Protein AF-A0A834IW04-F1 (afdb_monomer_lite)

Sequence (91 aa):
MKIVALLTISLVAIACSEHKVINVPKYWLDMGKPCVQKVRDQVTEQLKASMQHMAMGAHFSKDNINRPGFAKLFFSATSEKRNHVFDIVFN

InterPro domains:
  IPR009040 Ferritin-like diiron domain [PS50905] (29-91)
  IPR009078 Ferritin-like superfamily [SSF47240] (22-87)
  IPR012347 Ferritin-like [G3DSA:1.20.1260.10] (15-89)

Secondary structure (DSSP, 8-state):
--SGGGSSTTSTTSTTS---------TT----HHHHHHHHHHHHHHHHHHHHHHHHHHHHTSTTT--HHHHHHHHHHHHHHHHHHHHHHH-

Foldseek 3Di:
DPPVVPPPPPPPPPVVPPDPDDDDDDPVVPDDPVNVVVLVVLLVVLQVLLVVLQVQLVVCVDPVNVNNVSNVVSNVSSVVSVVVNCVSPPD

Structure (mmCIF, N/CA/C/O backbone):
data_AF-A0A834IW04-F1
#
_entry.id   AF-A0A834IW04-F1
#
loop_
_atom_site.group_PDB
_atom_site.id
_atom_site.type_symbol
_atom_site.label_atom_id
_atom_site.label_alt_id
_atom_site.label_comp_id
_atom_site.label_asym_id
_atom_site.label_entity_id
_atom_site.label_seq_id
_atom_site.pdbx_PDB_ins_code
_atom_site.Cartn_x
_atom_site.Cartn_y
_atom_site.Cartn_z
_atom_site.occupancy
_atom_site.B_iso_or_equiv
_atom_site.auth_seq_id
_atom_site.auth_comp_id
_atom_site.auth_asym_id
_atom_site.auth_atom_id
_atom_site.pdbx_PDB_model_num
ATOM 1 N N . MET A 1 1 ? -44.093 -29.685 -15.088 1.00 45.41 1 MET A N 1
ATOM 2 C CA . MET A 1 1 ? -42.876 -30.153 -14.375 1.00 45.41 1 MET A CA 1
ATOM 3 C C . MET A 1 1 ? -41.676 -29.186 -14.422 1.00 45.41 1 MET A C 1
ATOM 5 O O . MET A 1 1 ? -40.564 -29.622 -14.181 1.00 45.41 1 MET A O 1
ATOM 9 N N . LYS A 1 2 ? -41.850 -27.872 -14.663 1.00 41.78 2 LYS A N 1
ATOM 10 C CA . LYS A 1 2 ? -40.730 -26.897 -14.642 1.00 41.78 2 LYS A CA 1
ATOM 11 C C . LYS A 1 2 ? -40.807 -25.849 -13.518 1.00 41.78 2 LYS A C 1
ATOM 13 O O . LYS A 1 2 ? -39.842 -25.140 -13.291 1.00 41.78 2 LYS A O 1
ATOM 18 N N . ILE A 1 3 ? -41.931 -25.776 -12.799 1.00 48.59 3 ILE A N 1
ATOM 19 C CA . ILE A 1 3 ? -42.185 -24.735 -11.784 1.00 48.59 3 ILE A CA 1
ATOM 20 C C . ILE A 1 3 ? -41.719 -25.170 -10.379 1.00 48.59 3 ILE A C 1
ATOM 22 O O . ILE A 1 3 ? -41.355 -24.335 -9.564 1.00 48.59 3 ILE A O 1
ATOM 26 N N . VAL A 1 4 ? -41.634 -26.478 -10.106 1.00 45.66 4 VAL A N 1
ATOM 27 C CA . VAL A 1 4 ? -41.275 -27.008 -8.773 1.00 45.66 4 VAL A CA 1
ATOM 28 C C . VAL A 1 4 ? -39.771 -26.887 -8.469 1.00 45.66 4 VAL A C 1
ATOM 30 O O . VAL A 1 4 ? -39.380 -26.830 -7.311 1.00 45.66 4 VAL A O 1
ATOM 33 N N . ALA A 1 5 ? -38.919 -26.778 -9.494 1.00 49.31 5 ALA A N 1
ATOM 34 C CA . ALA A 1 5 ? -37.463 -26.733 -9.326 1.00 49.31 5 ALA A CA 1
ATOM 35 C C . ALA A 1 5 ? -36.907 -25.352 -8.914 1.00 49.31 5 ALA A C 1
ATOM 37 O O . ALA A 1 5 ? -35.738 -25.253 -8.559 1.00 49.31 5 ALA A O 1
ATOM 38 N N . LEU A 1 6 ? -37.715 -24.286 -8.960 1.00 47.06 6 LEU A N 1
ATOM 39 C CA . LEU A 1 6 ? -37.256 -22.913 -8.695 1.00 47.06 6 LEU A CA 1
ATOM 40 C C . LEU A 1 6 ? -37.396 -22.477 -7.226 1.00 47.06 6 LEU A C 1
ATOM 42 O O . LEU A 1 6 ? -36.790 -21.487 -6.834 1.00 47.06 6 LEU A O 1
ATOM 46 N N . LEU A 1 7 ? -38.150 -23.213 -6.402 1.00 48.94 7 LEU A N 1
ATOM 47 C CA . LEU A 1 7 ? -38.438 -22.843 -5.006 1.00 48.94 7 LEU A CA 1
ATOM 48 C C . LEU A 1 7 ? -37.503 -23.483 -3.968 1.00 48.94 7 LEU A C 1
ATOM 50 O O . LEU A 1 7 ? -37.536 -23.094 -2.805 1.00 48.94 7 LEU A O 1
ATOM 54 N N . THR A 1 8 ? -36.656 -24.439 -4.351 1.00 51.53 8 THR A N 1
ATOM 55 C CA . THR A 1 8 ? -35.792 -25.160 -3.396 1.00 51.53 8 THR A CA 1
ATOM 56 C C . THR A 1 8 ? -34.383 -24.578 -3.260 1.00 51.53 8 THR A C 1
ATOM 58 O O . THR A 1 8 ? -33.652 -24.970 -2.355 1.00 51.53 8 THR A O 1
ATOM 61 N N . ILE A 1 9 ? -33.990 -23.616 -4.103 1.00 55.19 9 ILE A N 1
ATOM 62 C CA . ILE A 1 9 ? -32.623 -23.058 -4.098 1.00 55.19 9 ILE A CA 1
ATOM 63 C C . ILE A 1 9 ? -32.456 -21.933 -3.052 1.00 55.19 9 ILE A C 1
ATOM 65 O O . ILE A 1 9 ? -31.334 -21.607 -2.673 1.00 55.19 9 ILE A O 1
ATOM 69 N N . SER A 1 10 ? -33.537 -21.370 -2.500 1.00 54.72 10 SER A N 1
ATOM 70 C CA . SER A 1 10 ? -33.447 -20.227 -1.575 1.00 54.72 10 SER A CA 1
ATOM 71 C C . SER A 1 10 ? -33.213 -20.577 -0.097 1.00 54.72 10 SER A C 1
ATOM 73 O O . SER A 1 10 ? -32.993 -19.660 0.689 1.00 54.72 10 SER A O 1
ATOM 75 N N . LEU A 1 11 ? -33.248 -21.853 0.318 1.00 52.47 11 LEU A N 1
ATOM 76 C CA . LEU A 1 11 ? -33.208 -22.205 1.753 1.00 52.47 11 LEU A CA 1
ATOM 77 C C . LEU A 1 11 ? -31.819 -22.572 2.312 1.00 52.47 11 LEU A C 1
ATOM 79 O O . LEU A 1 11 ? -31.644 -22.591 3.526 1.00 52.47 11 LEU A O 1
ATOM 83 N N . VAL A 1 12 ? -30.819 -22.850 1.469 1.00 56.22 12 VAL A N 1
ATOM 84 C CA . VAL A 1 12 ? -29.511 -23.373 1.933 1.00 56.22 12 VAL A CA 1
ATOM 85 C C . VAL A 1 12 ? -28.511 -22.258 2.299 1.00 56.22 12 VAL A C 1
ATOM 87 O O . VAL A 1 12 ? -27.490 -22.519 2.925 1.00 56.22 12 VAL A O 1
ATOM 90 N N . ALA A 1 13 ? -28.804 -20.992 1.988 1.00 57.00 13 ALA A N 1
ATOM 91 C CA . ALA A 1 13 ? -27.859 -19.885 2.184 1.00 57.00 13 ALA A CA 1
ATOM 92 C C . ALA A 1 13 ? -27.832 -19.275 3.604 1.00 57.00 13 ALA A C 1
ATOM 94 O O . ALA A 1 13 ? -26.966 -18.452 3.885 1.00 57.00 13 ALA A O 1
ATOM 95 N N . ILE A 1 14 ? -28.752 -19.643 4.505 1.00 58.72 14 ILE A N 1
ATOM 96 C CA . ILE A 1 14 ? -28.953 -18.915 5.778 1.00 58.72 14 ILE A CA 1
ATOM 97 C C . ILE A 1 14 ? -28.172 -19.538 6.954 1.00 58.72 14 ILE A C 1
ATOM 99 O O . ILE A 1 14 ? -27.837 -18.843 7.909 1.00 58.72 14 ILE A O 1
ATOM 103 N N . ALA A 1 15 ? -27.774 -20.812 6.870 1.00 63.09 15 ALA A N 1
ATOM 104 C CA . ALA A 1 15 ? -27.054 -21.487 7.959 1.00 63.09 15 ALA A CA 1
ATOM 105 C C . ALA A 1 15 ? -25.573 -21.061 8.110 1.00 63.09 15 ALA A C 1
ATOM 107 O O . ALA A 1 15 ? -24.963 -21.340 9.137 1.00 63.09 15 ALA A O 1
ATOM 108 N N . CYS A 1 16 ? -24.986 -20.371 7.123 1.00 70.12 16 CYS A N 1
ATOM 109 C CA . CYS A 1 16 ? -23.570 -19.965 7.141 1.00 70.12 16 CYS A CA 1
ATOM 110 C C . CYS A 1 16 ? -23.319 -18.551 7.702 1.00 70.12 16 CYS A C 1
ATOM 112 O O . CYS A 1 16 ? -22.174 -18.101 7.707 1.00 70.12 16 CYS A O 1
ATOM 114 N N . SER A 1 17 ? -24.354 -17.828 8.147 1.00 71.50 17 SER A N 1
ATOM 115 C CA . SER A 1 17 ? -24.222 -16.435 8.618 1.00 71.50 17 SER A CA 1
ATOM 116 C C . SER A 1 17 ? -24.518 -16.229 10.106 1.00 71.50 17 SER A C 1
ATOM 118 O O . SER A 1 17 ? -24.266 -15.140 10.620 1.00 71.50 17 SER A O 1
ATOM 120 N N . GLU A 1 18 ? -24.985 -17.249 10.832 1.00 67.38 18 GLU A N 1
ATOM 121 C CA . GLU A 1 18 ? -25.190 -17.146 12.282 1.00 67.38 18 GLU A CA 1
ATOM 122 C C . GLU A 1 18 ? -23.876 -17.350 13.047 1.00 67.38 18 GLU A C 1
ATOM 124 O O . GLU A 1 18 ? -23.608 -18.393 13.643 1.00 67.38 18 GLU A O 1
ATOM 129 N N . HIS A 1 19 ? -23.027 -16.320 13.057 1.00 68.50 19 HIS A N 1
ATOM 130 C CA . HIS A 1 19 ? -21.961 -16.246 14.048 1.00 68.50 19 HIS A CA 1
ATOM 131 C C . HIS A 1 19 ? -22.575 -15.825 15.389 1.00 68.50 19 HIS A C 1
ATOM 133 O O . HIS A 1 19 ? -23.017 -14.686 15.549 1.00 68.50 19 HIS A O 1
ATOM 139 N N . LYS A 1 20 ? -22.616 -16.741 16.364 1.00 78.38 20 LYS A N 1
ATOM 140 C CA . LYS A 1 20 ? -23.055 -16.440 17.732 1.00 78.38 20 LYS A CA 1
ATOM 141 C C . LYS A 1 20 ? -22.140 -15.364 18.324 1.00 78.38 20 LYS A C 1
ATOM 143 O O . LYS A 1 20 ? -21.023 -15.656 18.741 1.00 78.38 20 LYS A O 1
ATOM 148 N N . VAL A 1 21 ? -22.611 -14.119 18.364 1.00 80.00 21 VAL A N 1
ATOM 149 C CA . VAL A 1 21 ? -21.850 -13.002 18.932 1.00 80.00 21 VAL A CA 1
ATOM 150 C C . VAL A 1 21 ? -21.779 -13.186 20.446 1.00 80.00 21 VAL A C 1
ATOM 152 O O . VAL A 1 21 ? -22.769 -13.023 21.158 1.00 80.00 21 VAL A O 1
ATOM 155 N N . ILE A 1 22 ? -20.603 -13.557 20.946 1.00 84.69 22 ILE A N 1
ATOM 156 C CA . ILE A 1 22 ? -20.343 -13.658 22.382 1.00 84.69 22 ILE A CA 1
ATOM 157 C C . ILE A 1 22 ? -20.124 -12.239 22.923 1.00 84.69 22 ILE A C 1
ATOM 159 O O . ILE A 1 22 ? -19.333 -11.470 22.377 1.00 84.69 22 ILE A O 1
ATOM 163 N N . ASN A 1 23 ? -20.825 -11.878 24.000 1.00 88.12 23 ASN A N 1
ATOM 164 C CA . ASN A 1 23 ? -20.620 -10.598 24.674 1.00 88.12 23 ASN A CA 1
ATOM 165 C C . ASN A 1 23 ? -19.381 -10.688 25.574 1.00 88.12 23 ASN A C 1
ATOM 167 O O . ASN A 1 23 ? -19.447 -11.200 26.689 1.00 88.12 23 ASN A O 1
ATOM 171 N N . VAL A 1 24 ? -18.246 -10.230 25.049 1.00 91.25 24 VAL A N 1
ATOM 172 C CA . VAL A 1 24 ? -16.985 -10.116 25.787 1.00 91.25 24 VAL A CA 1
ATOM 173 C C . VAL A 1 24 ? -16.803 -8.691 26.324 1.00 91.25 24 VAL A C 1
ATOM 175 O O . VAL A 1 24 ? -17.200 -7.734 25.648 1.00 91.25 24 VAL A O 1
ATOM 178 N N . PRO A 1 25 ? -16.187 -8.509 27.508 1.00 94.25 25 PRO A N 1
ATOM 179 C CA . PRO A 1 25 ? -15.869 -7.183 28.025 1.00 94.25 25 PRO A CA 1
ATOM 180 C C . PRO A 1 25 ? -15.022 -6.374 27.033 1.00 94.25 25 PRO A C 1
ATOM 182 O O . PRO A 1 25 ? -14.071 -6.893 26.451 1.00 94.25 25 PRO A O 1
ATOM 185 N N . LYS A 1 26 ? -15.358 -5.091 26.854 1.00 92.81 26 LYS A N 1
ATOM 186 C CA . LYS A 1 26 ? -14.725 -4.183 25.875 1.00 92.81 26 LYS A CA 1
ATOM 187 C C . LYS A 1 26 ? -13.844 -3.100 26.502 1.00 92.81 26 LYS A C 1
ATOM 189 O O . LYS A 1 26 ? -13.416 -2.197 25.800 1.00 92.81 26 LYS A O 1
ATOM 194 N N . TYR A 1 27 ? -13.580 -3.160 27.807 1.00 93.44 27 TYR A N 1
ATOM 195 C CA . TYR A 1 27 ? -12.842 -2.108 28.523 1.00 93.44 27 TYR A CA 1
ATOM 196 C C . TYR A 1 27 ? -11.391 -1.931 28.043 1.00 93.44 27 TYR A C 1
ATOM 198 O O . TYR A 1 27 ? -10.811 -0.877 28.255 1.00 93.44 27 TYR A O 1
ATOM 206 N N . TRP A 1 28 ? -10.812 -2.952 27.405 1.00 93.88 28 TRP A N 1
ATOM 207 C CA . TRP A 1 28 ? -9.466 -2.929 26.826 1.00 93.88 28 TRP A CA 1
ATOM 208 C C . TRP A 1 28 ? -9.411 -2.256 25.443 1.00 93.88 28 TRP A C 1
ATOM 210 O O . TRP A 1 28 ? -8.327 -2.041 24.917 1.00 93.88 28 TRP A O 1
ATOM 220 N N . LEU A 1 29 ? -10.564 -1.935 24.841 1.00 93.50 29 LEU A N 1
ATOM 221 C CA . LEU A 1 29 ? -10.654 -1.182 23.590 1.00 93.50 29 LEU A CA 1
ATOM 222 C C . LEU A 1 29 ? -10.670 0.319 23.903 1.00 93.50 29 LEU A C 1
ATOM 224 O O . LEU A 1 29 ? -11.736 0.915 24.064 1.00 93.50 29 LEU A O 1
ATOM 228 N N . ASP A 1 30 ? -9.492 0.925 23.993 1.00 95.25 30 ASP A N 1
ATOM 229 C CA . ASP A 1 30 ? -9.298 2.306 24.455 1.00 95.25 30 ASP A CA 1
ATOM 230 C C . ASP A 1 30 ? -9.003 3.318 23.329 1.00 95.25 30 ASP A C 1
ATOM 232 O O . ASP A 1 30 ? -9.086 4.532 23.538 1.00 95.25 30 ASP A O 1
ATOM 236 N N . MET A 1 31 ? -8.728 2.854 22.106 1.00 95.62 31 MET A N 1
ATOM 237 C CA . MET A 1 31 ? -8.502 3.733 20.957 1.00 95.62 31 MET A CA 1
ATOM 238 C C . MET A 1 31 ? -9.734 4.588 20.615 1.00 95.62 31 MET A C 1
ATOM 240 O O . MET A 1 31 ? -10.777 4.104 20.168 1.00 95.62 31 MET A O 1
ATOM 244 N N . GLY A 1 32 ? -9.580 5.909 20.736 1.00 97.06 32 GLY A N 1
ATOM 245 C CA . GLY A 1 32 ? -10.615 6.874 20.372 1.00 97.06 32 GLY A CA 1
ATOM 246 C C . GLY A 1 32 ? -10.927 6.889 18.871 1.00 97.06 32 GLY A C 1
ATOM 247 O O . GLY A 1 32 ? -10.038 6.758 18.029 1.00 97.06 32 GLY A O 1
ATOM 248 N N . LYS A 1 33 ? -12.197 7.138 18.515 1.00 96.94 33 LYS A N 1
ATOM 249 C CA . LYS A 1 33 ? -12.665 7.195 17.113 1.00 96.94 33 LYS A CA 1
ATOM 250 C C . LYS A 1 33 ? -11.803 8.080 16.191 1.00 96.94 33 LYS A C 1
ATOM 252 O O . LYS A 1 33 ? -11.533 7.635 15.076 1.00 96.94 33 LYS A O 1
ATOM 257 N N . PRO A 1 34 ? -11.338 9.281 16.603 1.00 97.94 34 PRO A N 1
ATOM 258 C CA . PRO A 1 34 ? -10.479 10.101 15.747 1.00 97.94 34 PRO A CA 1
ATOM 259 C C . PRO A 1 34 ? -9.137 9.430 15.429 1.00 97.94 34 PRO A C 1
ATOM 261 O O . PRO A 1 34 ? -8.685 9.490 14.290 1.00 97.94 34 PRO A O 1
ATOM 264 N N . CYS A 1 35 ? -8.535 8.744 16.407 1.00 97.25 35 CYS A N 1
ATOM 265 C CA . CYS A 1 35 ? -7.302 7.979 16.218 1.00 97.25 35 CYS A CA 1
ATOM 266 C C . CYS A 1 35 ? -7.531 6.821 15.239 1.00 97.25 35 CYS A C 1
ATOM 268 O O . CYS A 1 35 ? -6.835 6.720 14.232 1.00 97.25 35 CYS A O 1
ATOM 270 N N . VAL A 1 36 ? -8.584 6.022 15.463 1.00 97.12 36 VAL A N 1
ATOM 271 C CA . VAL A 1 36 ? -8.963 4.915 14.567 1.00 97.12 36 VAL A CA 1
ATOM 272 C C . VAL A 1 36 ? -9.120 5.401 13.123 1.00 97.12 36 VAL A C 1
ATOM 274 O O . VAL A 1 36 ? -8.645 4.749 12.194 1.00 97.12 36 VAL A O 1
ATOM 277 N N . GLN A 1 37 ? -9.771 6.550 12.919 1.00 98.31 37 GLN A N 1
ATOM 278 C CA . GLN A 1 37 ? -9.951 7.100 11.579 1.00 98.31 37 GLN A CA 1
ATOM 279 C C . GLN A 1 37 ? -8.617 7.503 10.945 1.00 98.31 37 GLN A C 1
ATOM 281 O O . GLN A 1 37 ? -8.363 7.135 9.804 1.00 98.31 37 GLN A O 1
ATOM 286 N N . LYS A 1 38 ? -7.732 8.175 11.688 1.00 98.25 38 LYS A N 1
ATOM 287 C CA . LYS A 1 38 ? -6.406 8.559 11.182 1.00 98.25 38 LYS A CA 1
ATOM 288 C C . LYS A 1 38 ? -5.541 7.359 10.806 1.00 98.25 38 LYS A C 1
ATOM 290 O O . LYS A 1 38 ? -4.843 7.418 9.799 1.00 98.25 38 LYS A O 1
ATOM 295 N N . VAL A 1 39 ? -5.626 6.261 11.554 1.00 97.56 39 VAL A N 1
ATOM 296 C CA . VAL A 1 39 ? -4.927 5.014 11.209 1.00 97.56 39 VAL A CA 1
ATOM 297 C C . VAL A 1 39 ? -5.480 4.412 9.909 1.00 97.56 39 VAL A C 1
ATOM 299 O O . VAL A 1 39 ? -4.712 4.000 9.043 1.00 97.56 39 VAL A O 1
ATOM 302 N N . ARG A 1 40 ? -6.804 4.428 9.702 1.00 98.00 40 ARG A N 1
ATOM 303 C CA . ARG A 1 40 ? -7.417 3.991 8.429 1.00 98.00 40 ARG A CA 1
ATOM 304 C C . ARG A 1 40 ? -7.031 4.883 7.249 1.00 98.00 40 ARG A C 1
ATOM 306 O O . ARG A 1 40 ? -6.762 4.378 6.155 1.00 98.00 40 ARG A O 1
ATOM 313 N N . ASP A 1 41 ? -6.983 6.192 7.472 1.00 98.44 41 ASP A N 1
ATOM 314 C CA . ASP A 1 41 ? -6.526 7.155 6.471 1.00 98.44 41 ASP A CA 1
ATOM 315 C C . ASP A 1 41 ? -5.058 6.870 6.102 1.00 98.44 41 ASP A C 1
ATOM 317 O O . ASP A 1 41 ? -4.718 6.826 4.921 1.00 98.44 41 ASP A O 1
ATOM 321 N N . GLN A 1 42 ? -4.211 6.568 7.094 1.00 98.19 42 GLN A N 1
ATOM 322 C CA . GLN A 1 42 ? -2.809 6.196 6.889 1.00 98.19 42 GLN A CA 1
ATOM 323 C C . GLN A 1 42 ? -2.665 4.909 6.064 1.00 98.19 42 GLN A C 1
ATOM 325 O O . GLN A 1 42 ? -1.866 4.880 5.131 1.00 98.19 42 GLN A O 1
ATOM 330 N N . VAL A 1 43 ? -3.450 3.862 6.344 1.00 98.44 43 VAL A N 1
ATOM 331 C CA . VAL A 1 43 ? -3.464 2.633 5.521 1.00 98.44 43 VAL A CA 1
ATOM 332 C C . VAL A 1 43 ? -3.806 2.957 4.068 1.00 98.44 43 VAL A C 1
ATOM 334 O O . VAL A 1 43 ? -3.138 2.491 3.143 1.00 98.44 43 VAL A O 1
ATOM 337 N N . THR A 1 44 ? -4.821 3.795 3.861 1.00 98.38 44 THR A N 1
ATOM 338 C CA . THR A 1 44 ? -5.236 4.223 2.522 1.00 98.38 44 THR A CA 1
ATOM 339 C C . THR A 1 44 ? -4.113 4.974 1.807 1.00 98.38 44 THR A C 1
ATOM 341 O O . THR A 1 44 ? -3.864 4.730 0.625 1.00 98.38 44 THR A O 1
ATOM 344 N N . GLU A 1 45 ? -3.406 5.853 2.514 1.00 98.50 45 GLU A N 1
ATOM 345 C CA . GLU A 1 45 ? -2.289 6.616 1.959 1.00 98.50 45 GLU A CA 1
ATOM 346 C C . GLU A 1 45 ? -1.102 5.719 1.584 1.00 98.50 45 GLU A C 1
ATOM 348 O O . GLU A 1 45 ? -0.558 5.838 0.486 1.00 98.50 45 GLU A O 1
ATOM 353 N N . GLN A 1 46 ? -0.747 4.747 2.430 1.00 98.50 46 GLN A N 1
ATOM 354 C CA . GLN A 1 46 ? 0.316 3.779 2.127 1.00 98.50 46 GLN A CA 1
ATOM 355 C C . GLN A 1 46 ? -0.030 2.920 0.898 1.00 98.50 46 GLN A C 1
ATOM 357 O O . GLN A 1 46 ? 0.835 2.680 0.053 1.00 98.50 46 GLN A O 1
ATOM 362 N N . LEU A 1 47 ? -1.293 2.506 0.738 1.00 98.56 47 LEU A N 1
ATOM 363 C CA . LEU A 1 47 ? -1.744 1.765 -0.448 1.00 98.56 47 LEU A CA 1
ATOM 364 C C . LEU A 1 47 ? -1.692 2.620 -1.720 1.00 98.56 47 LEU A C 1
ATOM 366 O O . LEU A 1 47 ? -1.205 2.147 -2.750 1.00 98.56 47 LEU A O 1
ATOM 370 N N . LYS A 1 48 ? -2.131 3.884 -1.656 1.00 98.69 48 LYS A N 1
ATOM 371 C CA . LYS A 1 48 ? -2.002 4.832 -2.777 1.00 98.69 48 LYS A CA 1
ATOM 372 C C . LYS A 1 48 ? -0.541 5.027 -3.166 1.00 98.69 48 LYS A C 1
ATOM 374 O O . LYS A 1 48 ? -0.201 4.895 -4.342 1.00 98.69 48 LYS A O 1
ATOM 379 N N . ALA A 1 49 ? 0.329 5.264 -2.186 1.00 98.62 49 ALA A N 1
ATOM 380 C CA . ALA A 1 49 ? 1.761 5.391 -2.411 1.00 98.62 49 ALA A CA 1
ATOM 381 C C . ALA A 1 49 ? 2.353 4.105 -3.009 1.00 98.62 49 ALA A C 1
ATOM 383 O O . ALA A 1 49 ? 3.159 4.181 -3.932 1.00 98.62 49 ALA A O 1
ATOM 384 N N . SER A 1 50 ? 1.950 2.921 -2.538 1.00 98.62 50 SER A N 1
ATOM 385 C CA . SER A 1 50 ? 2.397 1.635 -3.091 1.00 98.62 50 SER A CA 1
ATOM 386 C C . SER A 1 50 ? 2.034 1.506 -4.575 1.00 98.62 50 SER A C 1
ATOM 388 O O . SER A 1 50 ? 2.908 1.237 -5.397 1.00 98.62 50 SER A O 1
ATOM 390 N N . MET A 1 51 ? 0.782 1.790 -4.952 1.00 98.69 51 MET A N 1
ATOM 391 C CA . MET A 1 51 ? 0.354 1.755 -6.358 1.00 98.69 51 MET A CA 1
ATOM 392 C C . MET A 1 51 ? 1.082 2.793 -7.217 1.00 98.69 51 MET A C 1
ATOM 394 O O . MET A 1 51 ? 1.476 2.493 -8.344 1.00 98.69 51 MET A O 1
ATOM 398 N N . GLN A 1 52 ? 1.312 3.993 -6.682 1.00 98.75 52 GLN A N 1
ATOM 399 C CA . GLN A 1 52 ? 2.053 5.034 -7.385 1.00 98.75 52 GLN A CA 1
ATOM 400 C C . GLN A 1 52 ? 3.506 4.612 -7.644 1.00 98.75 52 GLN A C 1
ATOM 402 O O . GLN A 1 52 ? 3.996 4.740 -8.767 1.00 98.75 52 GLN A O 1
ATOM 407 N N . HIS A 1 53 ? 4.193 4.062 -6.638 1.00 98.75 53 HIS A N 1
ATOM 408 C CA . HIS A 1 53 ? 5.541 3.524 -6.819 1.00 98.75 53 HIS A CA 1
ATOM 409 C C . HIS A 1 53 ? 5.551 2.344 -7.798 1.00 98.75 53 HIS A C 1
ATOM 411 O O . HIS A 1 53 ? 6.453 2.260 -8.628 1.00 98.75 53 HIS A O 1
ATOM 417 N N . MET A 1 54 ? 4.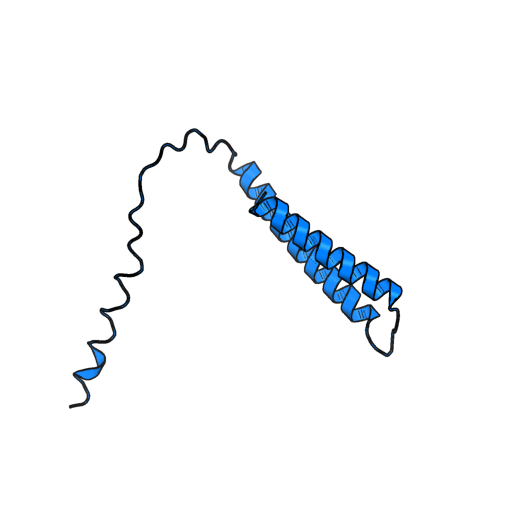527 1.491 -7.796 1.00 98.75 54 MET A N 1
ATOM 418 C CA . MET A 1 54 ? 4.421 0.393 -8.757 1.00 98.75 54 MET A CA 1
ATOM 419 C C . MET A 1 54 ? 4.313 0.913 -10.195 1.00 98.75 54 MET A C 1
ATOM 421 O O . MET A 1 54 ? 5.012 0.419 -11.082 1.00 98.75 54 MET A O 1
ATOM 425 N N . ALA A 1 55 ? 3.491 1.941 -10.420 1.00 98.75 55 ALA A N 1
ATOM 426 C CA . ALA A 1 55 ? 3.356 2.585 -11.723 1.00 98.75 55 ALA A CA 1
ATOM 427 C C . ALA A 1 55 ? 4.672 3.238 -12.183 1.00 98.75 55 ALA A C 1
ATOM 429 O O . ALA A 1 55 ? 5.037 3.128 -13.355 1.00 98.75 55 ALA A O 1
ATOM 430 N N . MET A 1 56 ? 5.422 3.864 -11.267 1.00 98.81 56 MET A N 1
ATOM 431 C CA . MET A 1 56 ? 6.755 4.398 -11.569 1.00 98.81 56 MET A CA 1
ATOM 432 C C . MET A 1 56 ? 7.745 3.282 -11.918 1.00 98.81 56 MET A C 1
ATOM 434 O O . MET A 1 56 ? 8.436 3.381 -12.930 1.00 98.81 56 MET A O 1
ATOM 438 N N . GLY A 1 57 ? 7.768 2.191 -11.149 1.00 98.62 57 GLY A N 1
ATOM 439 C CA . GLY A 1 57 ? 8.583 1.013 -11.455 1.00 98.62 57 GLY A CA 1
ATOM 440 C C . GLY A 1 57 ? 8.302 0.483 -12.860 1.00 98.62 57 GLY A C 1
ATOM 441 O O . GLY A 1 57 ? 9.220 0.357 -13.669 1.00 98.62 57 GLY A O 1
ATOM 442 N N . ALA A 1 58 ? 7.020 0.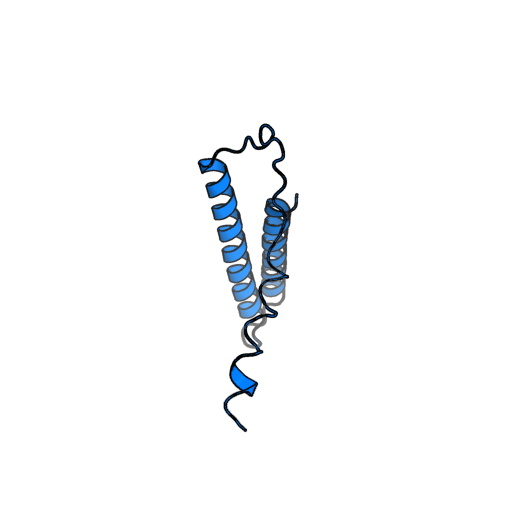302 -13.195 1.00 98.69 58 ALA A N 1
ATOM 443 C CA . ALA A 1 58 ? 6.581 -0.124 -14.521 1.00 98.69 58 ALA A CA 1
ATOM 444 C C . ALA A 1 58 ? 6.974 0.866 -15.634 1.00 98.69 58 ALA A C 1
ATOM 446 O O . ALA A 1 58 ? 7.350 0.438 -16.724 1.00 98.69 58 ALA A O 1
ATOM 447 N N . HIS A 1 59 ? 6.933 2.180 -15.379 1.00 98.69 59 HIS A N 1
ATOM 448 C CA . HIS A 1 59 ? 7.382 3.191 -16.341 1.00 98.69 59 HIS A CA 1
ATOM 449 C C . HIS A 1 59 ? 8.866 3.029 -16.693 1.00 98.69 59 HIS A C 1
ATOM 451 O O . HIS A 1 59 ? 9.216 3.007 -17.873 1.00 98.69 59 HIS A O 1
ATOM 457 N N . PHE A 1 60 ? 9.730 2.880 -15.687 1.00 98.75 60 PHE A N 1
ATOM 458 C CA . PHE A 1 60 ? 11.173 2.735 -15.901 1.00 98.75 60 PHE A CA 1
ATOM 459 C C . PHE A 1 60 ? 11.585 1.354 -16.433 1.00 98.75 60 PHE A C 1
ATOM 461 O O . PHE A 1 60 ? 12.699 1.213 -16.945 1.00 98.75 60 PHE A O 1
ATOM 468 N N . SER A 1 61 ? 10.688 0.367 -16.361 1.00 98.56 61 SER A N 1
ATOM 469 C CA . SER A 1 61 ? 10.846 -0.964 -16.959 1.00 98.56 61 SER A CA 1
ATOM 470 C C . SER A 1 61 ? 10.489 -1.048 -18.445 1.00 98.56 61 SER A C 1
ATOM 472 O O . SER A 1 61 ? 10.755 -2.081 -19.046 1.00 98.56 61 SER A O 1
ATOM 474 N N . LYS A 1 62 ? 9.889 -0.017 -19.054 1.00 98.69 62 LYS A N 1
ATOM 475 C CA . LYS A 1 62 ? 9.558 -0.043 -20.491 1.00 98.69 62 LYS A CA 1
ATOM 476 C C . LYS A 1 62 ? 10.824 -0.150 -21.342 1.00 98.69 62 LYS A C 1
ATOM 478 O O . LYS A 1 62 ? 11.777 0.575 -21.073 1.00 98.69 62 LYS A O 1
ATOM 483 N N . ASP A 1 63 ? 10.800 -0.937 -22.418 1.00 98.31 63 ASP A N 1
ATOM 484 C CA . ASP A 1 63 ? 11.963 -1.157 -23.300 1.00 98.31 63 ASP A CA 1
ATOM 485 C C . ASP A 1 63 ? 12.554 0.143 -23.869 1.00 98.31 63 ASP A C 1
ATOM 487 O O . ASP A 1 63 ? 13.766 0.278 -24.018 1.00 98.31 63 ASP A O 1
ATOM 491 N N . ASN A 1 64 ? 11.702 1.137 -24.136 1.00 98.19 64 ASN A N 1
ATOM 492 C CA . ASN A 1 64 ? 12.111 2.443 -24.656 1.00 98.19 64 ASN A CA 1
ATOM 493 C C . ASN A 1 64 ? 12.641 3.420 -23.585 1.00 98.19 64 ASN A C 1
ATOM 495 O O . ASN A 1 64 ? 13.187 4.462 -23.941 1.00 98.19 64 ASN A O 1
ATOM 499 N N . ILE A 1 65 ? 12.490 3.106 -22.293 1.00 98.38 65 ILE A N 1
ATOM 500 C CA . ILE A 1 65 ? 13.056 3.874 -21.170 1.00 98.38 65 ILE A CA 1
ATOM 501 C C . ILE A 1 65 ? 14.267 3.139 -20.583 1.00 98.38 65 ILE A C 1
ATOM 503 O O . ILE A 1 65 ? 15.318 3.748 -20.374 1.00 98.38 65 ILE A O 1
ATOM 507 N N . ASN A 1 66 ? 14.124 1.838 -20.327 1.00 97.50 66 ASN A N 1
ATOM 508 C CA . ASN A 1 66 ? 15.149 0.895 -19.886 1.00 97.50 66 ASN A CA 1
ATOM 509 C C . ASN A 1 66 ? 16.080 1.466 -18.801 1.00 97.50 66 ASN A C 1
ATOM 511 O O . ASN A 1 66 ? 17.293 1.605 -18.982 1.00 97.50 66 ASN A O 1
ATOM 515 N N . ARG A 1 67 ? 15.498 1.859 -17.662 1.00 98.50 67 ARG A N 1
ATOM 516 C CA . ARG A 1 67 ? 16.237 2.336 -16.481 1.00 98.50 67 ARG A CA 1
ATOM 517 C C . ARG A 1 67 ? 16.060 1.346 -15.324 1.00 98.50 67 ARG A C 1
ATOM 519 O O . ARG A 1 67 ? 15.364 1.656 -14.355 1.00 98.50 67 ARG A O 1
ATOM 526 N N . PRO A 1 68 ? 16.713 0.170 -15.373 1.00 97.88 68 PRO A N 1
ATOM 527 C CA . PRO A 1 68 ? 16.488 -0.907 -14.405 1.00 97.88 68 PRO A CA 1
ATOM 528 C C . PRO A 1 68 ? 16.825 -0.517 -12.958 1.00 97.88 68 PRO A C 1
ATOM 530 O O . PRO A 1 68 ? 16.182 -1.001 -12.031 1.00 97.88 68 PRO A O 1
ATOM 533 N N . GLY A 1 69 ? 17.778 0.399 -12.741 1.00 98.44 69 GLY A N 1
ATOM 534 C CA . GLY A 1 69 ? 18.085 0.927 -11.405 1.00 98.44 69 GLY A CA 1
ATOM 535 C C . GLY A 1 69 ? 16.915 1.700 -10.785 1.00 98.44 69 GLY A C 1
ATOM 536 O O . GLY A 1 69 ? 16.554 1.454 -9.636 1.00 98.44 69 GLY A O 1
ATOM 537 N N . PHE A 1 70 ? 16.269 2.571 -11.568 1.00 98.56 70 PHE A N 1
ATOM 538 C CA . PHE A 1 70 ? 15.066 3.289 -11.136 1.00 98.56 70 PHE A CA 1
ATOM 539 C C . PHE A 1 70 ? 13.87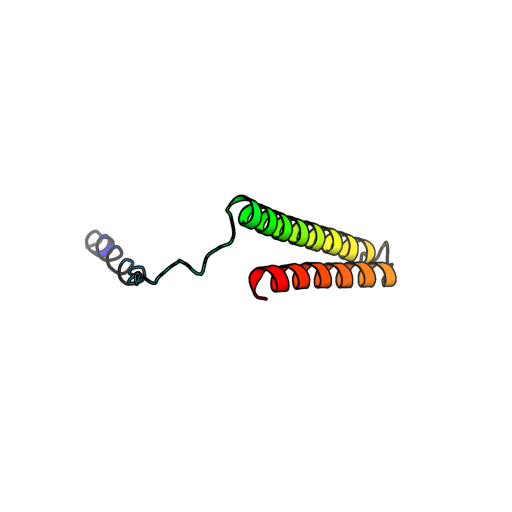8 2.342 -10.978 1.00 98.56 70 PHE A C 1
ATOM 541 O O . PHE A 1 70 ? 13.163 2.427 -9.984 1.00 98.56 70 PHE A O 1
ATOM 548 N N . ALA A 1 71 ? 13.701 1.393 -11.901 1.00 98.69 71 ALA A N 1
ATOM 549 C CA . ALA A 1 71 ? 12.658 0.381 -11.770 1.00 98.69 71 ALA A CA 1
ATOM 550 C C . ALA A 1 71 ? 12.793 -0.395 -10.447 1.00 98.69 71 ALA A C 1
ATOM 552 O O . ALA A 1 71 ? 11.834 -0.484 -9.680 1.00 98.69 71 ALA A O 1
ATOM 553 N N . LYS A 1 72 ? 14.004 -0.874 -10.123 1.00 98.75 72 LYS A N 1
ATOM 554 C CA . LYS A 1 72 ? 14.296 -1.565 -8.859 1.00 98.75 72 LYS A CA 1
ATOM 555 C C . LYS A 1 72 ? 14.012 -0.682 -7.644 1.00 98.75 72 LYS A C 1
ATOM 557 O O . LYS A 1 72 ? 13.377 -1.157 -6.708 1.00 98.75 72 LYS A O 1
ATOM 562 N N . LEU A 1 73 ? 14.440 0.583 -7.661 1.00 98.69 73 LEU A N 1
ATOM 563 C CA . LEU A 1 73 ? 14.164 1.537 -6.581 1.00 98.69 73 LEU A CA 1
ATOM 564 C C . LEU A 1 73 ? 12.659 1.618 -6.286 1.00 98.69 73 LEU A C 1
ATOM 566 O O . LEU A 1 73 ? 12.239 1.479 -5.138 1.00 98.69 73 LEU A O 1
ATOM 570 N N . PHE A 1 74 ? 11.843 1.790 -7.325 1.00 98.75 74 PHE A N 1
ATOM 571 C CA . PHE A 1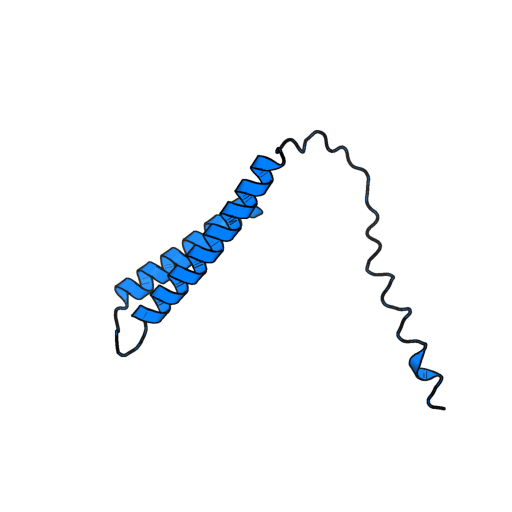 74 ? 10.405 1.968 -7.170 1.00 98.75 74 PHE A CA 1
ATOM 572 C C . PHE A 1 74 ? 9.658 0.673 -6.828 1.00 98.75 74 PHE A C 1
ATOM 574 O O . PHE A 1 74 ? 8.714 0.709 -6.036 1.00 98.75 74 PHE A O 1
ATOM 581 N N . PHE A 1 75 ? 10.095 -0.486 -7.322 1.00 98.75 75 PHE A N 1
ATOM 582 C CA . PHE A 1 75 ? 9.535 -1.768 -6.879 1.00 98.75 75 PHE A CA 1
ATOM 583 C C . PHE A 1 75 ? 9.897 -2.105 -5.424 1.00 98.75 75 PHE A C 1
ATOM 585 O O . PHE A 1 75 ? 9.054 -2.631 -4.690 1.00 98.75 75 PHE A O 1
ATOM 592 N N . SER A 1 76 ? 11.096 -1.738 -4.964 1.00 98.75 76 SER A N 1
ATOM 593 C CA . SER A 1 76 ? 11.455 -1.838 -3.545 1.00 98.75 76 SER A CA 1
ATOM 594 C C . SER A 1 76 ? 10.583 -0.916 -2.689 1.00 98.75 76 SER A C 1
ATOM 596 O O . SER A 1 76 ? 9.986 -1.380 -1.719 1.00 98.75 76 SER A O 1
ATOM 598 N N . ALA A 1 77 ? 10.412 0.349 -3.094 1.00 98.56 77 ALA A N 1
ATOM 599 C CA . ALA A 1 77 ? 9.531 1.292 -2.399 1.00 98.56 77 ALA A CA 1
ATOM 600 C C . ALA A 1 77 ? 8.071 0.798 -2.354 1.00 98.56 77 ALA A C 1
ATOM 602 O O . ALA A 1 77 ? 7.404 0.909 -1.330 1.00 98.56 77 ALA A O 1
ATOM 603 N N . THR A 1 78 ? 7.581 0.185 -3.436 1.00 98.56 78 THR A N 1
ATOM 604 C CA . THR A 1 78 ? 6.249 -0.448 -3.486 1.00 98.56 78 THR A CA 1
ATOM 605 C C . THR A 1 78 ? 6.084 -1.504 -2.392 1.00 98.56 78 THR A C 1
ATOM 607 O O . THR A 1 78 ? 5.061 -1.520 -1.701 1.00 98.56 78 THR A O 1
ATOM 610 N N . SER A 1 79 ? 7.091 -2.371 -2.240 1.00 98.56 79 SER A N 1
ATOM 611 C CA . SER A 1 79 ? 7.110 -3.445 -1.239 1.00 98.56 79 SER A CA 1
ATOM 612 C C . SER A 1 79 ? 7.181 -2.887 0.184 1.00 98.56 79 SER A C 1
ATOM 614 O O . SER A 1 79 ? 6.438 -3.339 1.049 1.00 98.56 79 SER A O 1
ATOM 616 N N . GLU A 1 80 ? 7.988 -1.849 0.410 1.00 98.44 80 GLU A N 1
ATOM 617 C CA . GLU A 1 80 ? 8.083 -1.154 1.700 1.00 98.44 80 GLU A CA 1
ATOM 618 C C . GLU A 1 80 ? 6.728 -0.579 2.139 1.00 98.44 80 GLU A C 1
ATOM 620 O O . GLU A 1 80 ? 6.277 -0.840 3.252 1.00 98.44 80 GLU A O 1
ATOM 625 N N . LYS A 1 81 ? 6.014 0.132 1.251 1.00 98.31 81 LYS A N 1
ATOM 626 C CA . LYS A 1 81 ? 4.688 0.682 1.591 1.00 98.31 81 LYS A CA 1
ATOM 627 C C . LYS A 1 81 ? 3.654 -0.411 1.863 1.00 98.31 81 LYS A C 1
ATOM 629 O O . LYS A 1 81 ? 2.773 -0.218 2.696 1.00 98.31 81 LYS A O 1
ATOM 634 N N . ARG A 1 82 ? 3.766 -1.573 1.210 1.00 97.81 82 ARG A N 1
ATOM 635 C CA . ARG A 1 82 ? 2.920 -2.734 1.525 1.00 97.81 82 ARG A CA 1
ATOM 636 C C . ARG A 1 82 ? 3.236 -3.292 2.916 1.00 97.81 82 ARG A C 1
ATOM 638 O O . ARG A 1 82 ? 2.304 -3.599 3.651 1.00 97.81 82 ARG A O 1
ATOM 645 N N . ASN A 1 83 ? 4.512 -3.380 3.288 1.00 98.12 83 ASN A N 1
ATOM 646 C CA . ASN A 1 83 ? 4.915 -3.815 4.627 1.00 98.12 83 ASN A CA 1
ATOM 647 C C . ASN A 1 83 ? 4.397 -2.859 5.705 1.00 98.12 83 ASN A C 1
ATOM 649 O O . ASN A 1 83 ? 3.809 -3.328 6.668 1.00 98.12 83 ASN A O 1
ATOM 653 N N . HIS A 1 84 ? 4.454 -1.541 5.484 1.00 97.94 84 HIS A N 1
ATOM 654 C CA . HIS A 1 84 ? 3.843 -0.580 6.412 1.00 97.94 84 HIS A CA 1
ATOM 655 C C . HIS A 1 84 ? 2.338 -0.816 6.623 1.00 97.94 84 HIS A C 1
ATOM 657 O O . HIS A 1 84 ? 1.834 -0.614 7.723 1.00 97.94 84 HIS A O 1
ATOM 663 N N . VAL A 1 85 ? 1.598 -1.235 5.589 1.00 98.12 85 VAL A N 1
ATOM 664 C CA . VAL A 1 85 ? 0.179 -1.605 5.745 1.00 98.12 85 VAL A CA 1
ATOM 665 C C . VAL A 1 85 ? 0.033 -2.861 6.600 1.00 98.12 85 VAL A C 1
ATOM 667 O O . VAL A 1 85 ? -0.855 -2.905 7.447 1.00 98.12 85 VAL A O 1
ATOM 670 N N . PHE A 1 86 ? 0.885 -3.867 6.389 1.00 97.75 86 PHE A N 1
ATOM 671 C CA . PHE A 1 86 ? 0.870 -5.074 7.212 1.00 97.75 86 PHE A CA 1
ATOM 672 C C . PHE A 1 86 ? 1.171 -4.763 8.675 1.00 97.75 86 PHE A C 1
ATOM 674 O O . PHE A 1 86 ? 0.442 -5.244 9.537 1.00 97.75 86 PHE A O 1
ATOM 681 N N . ASP A 1 87 ? 2.157 -3.910 8.939 1.00 97.44 87 ASP A N 1
ATOM 682 C CA . ASP A 1 87 ? 2.499 -3.499 10.297 1.00 97.44 87 ASP A CA 1
ATOM 683 C C . ASP A 1 87 ? 1.316 -2.792 10.963 1.00 97.44 87 ASP A C 1
ATOM 685 O O . ASP A 1 87 ? 0.933 -3.152 12.059 1.00 97.44 87 ASP A O 1
ATOM 689 N N . ILE A 1 88 ? 0.644 -1.860 10.280 1.00 95.94 88 ILE A N 1
ATOM 690 C CA . ILE A 1 88 ? -0.498 -1.141 10.872 1.00 95.94 88 ILE A CA 1
ATOM 691 C C . ILE A 1 88 ? -1.705 -2.056 11.156 1.00 95.94 88 ILE A C 1
ATOM 693 O O . ILE A 1 88 ? -2.479 -1.796 12.078 1.00 95.94 88 ILE A O 1
ATOM 697 N N . VAL A 1 89 ? -1.945 -3.066 10.315 1.00 94.81 89 VAL A N 1
ATOM 698 C CA . VAL A 1 89 ? -3.157 -3.902 10.398 1.00 94.81 89 VAL A CA 1
ATOM 699 C C . VAL A 1 89 ? -2.953 -5.133 11.281 1.00 94.81 89 VAL A C 1
ATOM 701 O O . VAL A 1 89 ? -3.916 -5.596 11.894 1.00 94.81 89 VAL A O 1
ATOM 704 N N . PHE A 1 90 ? -1.738 -5.680 11.320 1.00 88.44 90 PHE A N 1
ATOM 705 C CA . PHE A 1 90 ? -1.447 -6.974 11.940 1.00 88.44 90 PHE A CA 1
ATOM 706 C C . PHE A 1 90 ? -0.382 -6.927 13.040 1.00 88.44 90 PHE A C 1
ATOM 708 O O . PHE A 1 90 ? -0.214 -7.948 13.711 1.00 88.44 90 PHE A O 1
ATOM 715 N N . ASN A 1 91 ? 0.339 -5.814 13.216 1.00 72.00 91 ASN A N 1
ATOM 716 C CA . ASN A 1 91 ? 1.330 -5.633 14.281 1.00 72.00 91 ASN A CA 1
ATOM 717 C C . ASN A 1 91 ? 0.825 -4.632 15.326 1.00 72.00 91 ASN A C 1
ATOM 719 O O . ASN A 1 91 ? 0.922 -4.974 16.524 1.00 72.00 91 ASN A O 1
#

pLDDT: mean 87.82, std 17.66, range [41.78, 98.81]

Radius of gyration: 23.74 Å; chains: 1; bounding box: 61×40×53 Å

Organism: Rhynchophorus ferrugineus (NCBI:txid354439)

=== Feature glossary ===
Key to the feature types in this record:

Secondary structure (8-state, DSSP). Secondary structure is the local, repeating backbone conformation. DSSP classifies it into eight states by reading the hydrogen-bond network: three helix types (H, G, I), two β types (E, B), two non-regular types (T, S), and unstructured coil (-).

Backbone torsions (φ/ψ). Backbone dihedral angles. Every residue except chain termini has a φ (preceding-C → N → Cα → C) and a ψ (N → Cα → C → next-N). They are reported in degrees fol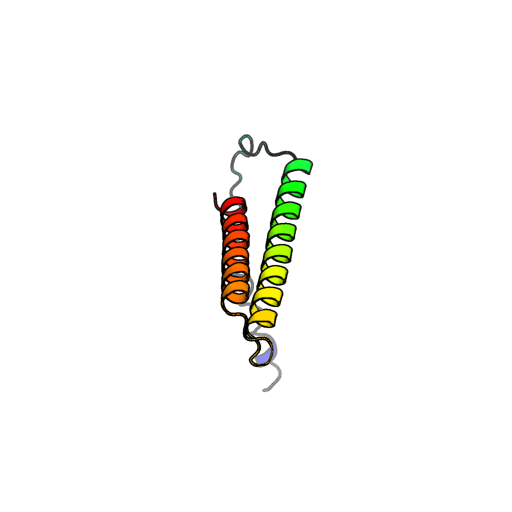lowing the IUPAC sign convention. Secondary structure is essentially a statement about which (φ, ψ) basin each residue occupies.

Predicted aligned error. Predicted Aligned Error (PAE) is an AlphaFold confidence matrix: entry (i, j) is the expected error in the position of residue j, in ångströms, when the prediction is superimposed on the true structure at residue i. Low PAE within a block of residues means that block is internally rigid and well-predicted; high PAE between two blocks means their relative placement is uncertain even if each block individually is confident.

B-factor. B-factor (Debye–Waller factor) reflects atomic displacement in the crystal lattice. It is an experimental observable (units Å²), not a prediction; low values mean the atom is pinned down, high values mean it moves or is heterogeneous across the crystal.

Secondary structure (3-state, P-SEA). Three-state secondary structure (P-SEA) collapses the eight DSSP classes into helix (a), strand (b), and coil (c). P-SEA assigns these from Cα geometry alone — distances and angles — without requiring backbone oxygens, so it works on any Cα trace.

Sequence. Primary structure: the covalent order of the twenty standard amino acids along the backbone. Two proteins with the same sequence will (almost always) fold to the same structure; two with 30% identity often share a fold but not the details.

pLDDT. pLDDT is the predicted lDDT-Cα score: AlphaFold's confidence that the local environment of each residue (all inter-atomic distances within 15 Å) is correctly placed. It is a per-residue number between 0 and 100, with higher meaning more reliable.

InterPro / GO / CATH / organism. Functional annotations link the protein to curated databases. InterPro entries identify conserved domains and families by matching the sequence against member-database signatures (Pfam, PROSITE, CDD, …). Gene Ontology (GO) terms describe molecular function, biological process, and cellular component in a controlled vocabulary. CATH places the structure in a hierarchical fold classification (Class/Architecture/Topology/Homologous-superfamily). The organism is the source species.

Contact-map, Ramachandran, and PAE plots. Three diagnostic plots accompany the record. The Cα contact map visualizes the tertiary structure as a 2D adjacency matrix (8 Å cutoff, sequence-local contacts suppressed). The Ramachandran plot shows the distribution of backbone (φ, ψ) torsions, with points in the α and β basins reflecting secondary structure content. The PAE plot shows AlphaFold's inter-residue confidence as a color matrix.

mmCIF coordinates. The mmCIF table is the protein's shape written out atom by atom. For each backbone N, Cα, C, and carbonyl O, it records an (x, y, z) coordinate triple in Å plus the residue type, chain letter, and residue number.

Radius of gyration, Cα contacts, bounding box. Three whole-structure scalars: the radius of gyration (RMS distance of Cα from centroid, in Å), the count of Cα–Cα contacts (pairs closer than 8 Å and separated by more than four residues in sequence — i.e. tertiary, not local, contacts), and the bounding-box dimensions. Together they distinguish compact globular folds from extended fibres or disordered chains.

Foldseek 3Di. The Foldseek 3Di string encodes local tertiary geometry as a 20-letter alphabet — one character per residue — derived from the relative positions of nearby Cα atoms. Unlike the amino-acid sequence, 3Di is a direct function of the 3D structure, so two proteins with the same fold have similar 3Di strings even at low sequence identity.

Rendered structure images. Six rendered views show the 3D structure from the faces of a cube — i.e. along ±x, ±y, ±z. Rendering representation is drawn randomly per protein from cartoon (secondary-structure ribbons), sticks (backbone bonds), or molecular surface; coloring is either N→C rainbow (blue at the N-terminus through red at the C-terminus) or one color per chain.

Nearest PDB structures. The Foldseek neighbor list gives the closest experimentally determined structures in the PDB, ranked by structural alignment. TM-score near 1 means near-identical fold; near 0.3 means only rough t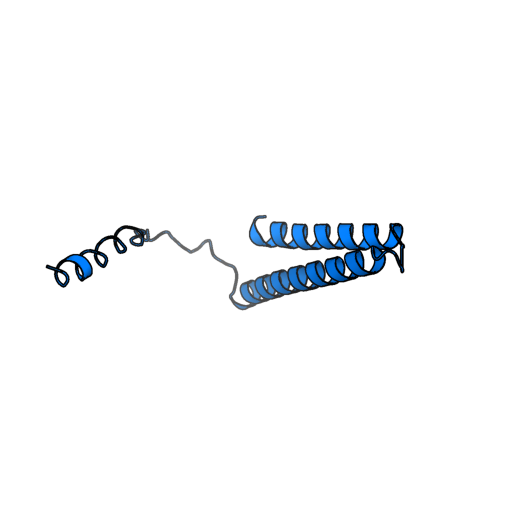opology match. This is how one finds what a novel AlphaFold prediction most resembles in the solved-structure universe.

Solvent-accessible surface area. SASA measures how much of the protein is reachable by solvent. It is computed by rolling a water-sized probe over the atomic surface and summing the exposed area (Å²). Per-residue SASA distinguishes core (buried, low SASA) from surface (exposed, high SASA) residues; total SASA is a whole-molecule size measure.